Protein AF-A0A9D1ZCD2-F1 (afdb_monomer)

Solvent-accessible surface area (backbone atoms only — not comparable to full-atom values): 4651 Å² total; per-residue (Å²): 133,84,77,75,73,66,30,72,46,12,40,56,83,55,68,82,49,90,48,83,69,33,61,51,50,42,42,52,50,15,58,75,66,72,54,47,46,66,56,52,52,33,20,34,62,38,76,39,85,73,52,69,76,55,43,50,46,51,15,61,73,74,73,50,53,54,77,75,35,30,47,54,72,71,69,63,79,75,122

Structure (mmCIF, N/CA/C/O backbone):
data_AF-A0A9D1ZCD2-F1
#
_entry.id   AF-A0A9D1ZCD2-F1
#
loop_
_atom_site.group_PDB
_atom_site.id
_atom_site.type_symbol
_atom_site.label_atom_id
_atom_site.label_alt_id
_atom_site.label_comp_id
_atom_site.label_asym_id
_atom_site.label_entity_id
_atom_site.label_seq_id
_atom_site.pdbx_PDB_ins_code
_atom_site.Cartn_x
_atom_site.Cartn_y
_atom_site.Cartn_z
_atom_site.occupancy
_atom_site.B_iso_or_equiv
_atom_site.auth_seq_id
_atom_site.auth_comp_id
_atom_site.auth_asym_id
_atom_site.auth_atom_id
_atom_site.pdbx_PDB_model_num
ATOM 1 N N . MET A 1 1 ? 5.086 25.820 -7.234 1.00 37.81 1 MET A N 1
ATOM 2 C CA . MET A 1 1 ? 4.445 24.793 -6.386 1.00 37.81 1 MET A CA 1
ATOM 3 C C . MET A 1 1 ? 5.018 23.454 -6.824 1.00 37.81 1 MET A C 1
ATOM 5 O O . MET A 1 1 ? 4.597 22.936 -7.847 1.00 37.81 1 MET A O 1
ATOM 9 N N . VAL A 1 2 ? 6.098 22.992 -6.186 1.00 34.84 2 VAL A N 1
ATOM 10 C CA . VAL A 1 2 ? 6.794 21.770 -6.619 1.00 34.84 2 VAL A CA 1
ATOM 11 C C . VAL A 1 2 ? 5.911 20.595 -6.219 1.00 34.84 2 VAL A C 1
ATOM 13 O O . VAL A 1 2 ? 5.810 20.280 -5.034 1.00 34.84 2 VAL A O 1
ATOM 16 N N . ALA A 1 3 ? 5.212 20.005 -7.188 1.00 43.56 3 ALA A N 1
ATOM 17 C CA . ALA A 1 3 ? 4.610 18.695 -7.009 1.00 43.56 3 ALA A CA 1
ATOM 18 C C . ALA A 1 3 ? 5.766 17.751 -6.670 1.00 43.56 3 ALA A C 1
ATOM 20 O O . ALA A 1 3 ? 6.597 17.455 -7.526 1.00 43.56 3 ALA A O 1
ATOM 21 N N . GLN A 1 4 ? 5.893 17.385 -5.393 1.00 44.59 4 GLN A N 1
ATOM 22 C CA . GLN A 1 4 ? 6.809 16.328 -4.989 1.00 44.59 4 GLN A CA 1
ATOM 23 C C . GLN A 1 4 ? 6.371 15.098 -5.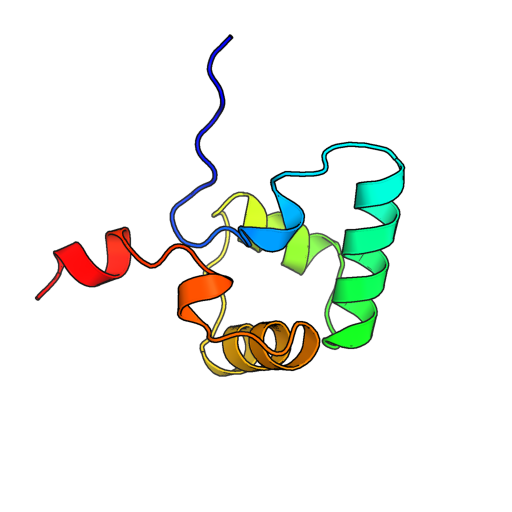773 1.00 44.59 4 GLN A C 1
ATOM 25 O O . GLN A 1 4 ? 5.277 14.581 -5.534 1.00 44.59 4 GLN A O 1
ATOM 30 N N . ARG A 1 5 ? 7.173 14.709 -6.771 1.00 46.78 5 ARG A N 1
ATOM 31 C CA . ARG A 1 5 ? 6.954 13.453 -7.476 1.00 46.78 5 ARG A CA 1
ATOM 32 C C . ARG A 1 5 ? 6.994 12.355 -6.417 1.00 46.78 5 ARG A C 1
ATOM 34 O O . ARG A 1 5 ? 7.886 12.390 -5.563 1.00 46.78 5 ARG A O 1
ATOM 41 N N . PRO A 1 6 ? 5.983 11.482 -6.379 1.00 48.59 6 PRO A N 1
ATOM 42 C CA . PRO A 1 6 ? 5.954 10.435 -5.383 1.00 48.59 6 PRO A CA 1
ATOM 43 C C . PRO A 1 6 ? 7.180 9.533 -5.617 1.00 48.59 6 PRO A C 1
ATOM 45 O O . PRO A 1 6 ? 7.612 9.363 -6.755 1.00 48.59 6 PRO A O 1
ATOM 48 N N . GLY A 1 7 ? 7.824 9.096 -4.531 1.00 44.66 7 GLY A N 1
ATOM 49 C CA . GLY A 1 7 ? 9.098 8.376 -4.601 1.00 44.66 7 GLY A CA 1
ATOM 50 C C . GLY A 1 7 ? 8.986 7.036 -5.347 1.00 44.66 7 GLY A C 1
ATOM 51 O O . GLY A 1 7 ? 7.873 6.590 -5.626 1.00 44.66 7 GLY A O 1
ATOM 52 N N . PRO A 1 8 ? 10.116 6.363 -5.617 1.00 45.28 8 PRO A N 1
ATOM 53 C CA . PRO A 1 8 ? 10.275 5.356 -6.678 1.00 45.28 8 PRO A CA 1
ATOM 54 C C . PRO A 1 8 ? 9.516 4.025 -6.546 1.00 45.28 8 PRO A C 1
ATOM 56 O O . PRO A 1 8 ? 9.854 3.075 -7.233 1.00 45.28 8 PRO A O 1
ATOM 59 N N . GLN A 1 9 ? 8.507 3.920 -5.678 1.00 55.22 9 GLN A N 1
ATOM 60 C CA . GLN A 1 9 ? 7.614 2.755 -5.535 1.00 55.22 9 GLN A CA 1
ATOM 61 C C . GLN A 1 9 ? 6.235 3.168 -5.014 1.00 55.22 9 GLN A C 1
ATOM 63 O O . GLN A 1 9 ? 5.562 2.438 -4.279 1.00 55.22 9 GLN A O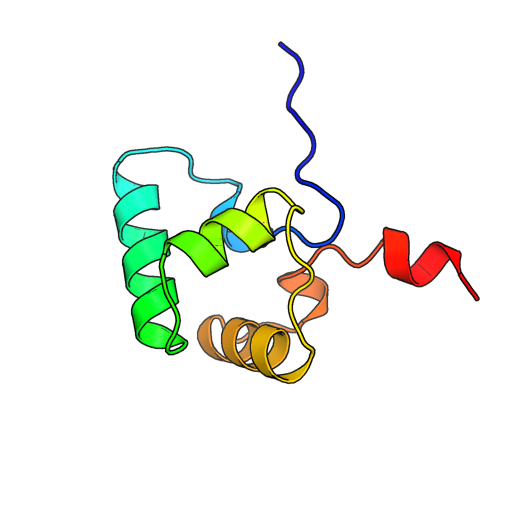 1
ATOM 68 N N . ALA A 1 10 ? 5.839 4.401 -5.300 1.00 57.44 10 ALA A N 1
ATOM 69 C CA . ALA A 1 10 ? 4.609 4.926 -4.764 1.00 57.44 10 ALA A CA 1
ATOM 70 C C . ALA A 1 10 ? 3.402 4.204 -5.356 1.00 57.44 10 ALA A C 1
ATOM 72 O O . ALA A 1 10 ? 3.315 3.977 -6.560 1.00 57.44 10 ALA A O 1
ATOM 73 N N . LEU A 1 11 ? 2.441 3.903 -4.483 1.00 62.03 11 LEU A N 1
ATOM 74 C CA . LEU A 1 11 ? 1.100 3.487 -4.865 1.00 62.03 11 LEU A CA 1
ATOM 75 C C . LEU A 1 11 ? 0.469 4.597 -5.722 1.00 62.03 11 LEU A C 1
ATOM 77 O O . LEU A 1 11 ? -0.060 5.588 -5.201 1.00 62.03 11 LEU A O 1
ATOM 81 N N . LEU A 1 12 ? 0.518 4.432 -7.044 1.00 59.19 12 LEU A N 1
ATOM 82 C CA . LEU A 1 12 ? -0.032 5.393 -8.001 1.00 59.19 12 LEU A CA 1
ATOM 83 C C . LEU A 1 12 ? -1.534 5.592 -7.746 1.00 59.19 12 LEU A C 1
ATOM 85 O O . LEU A 1 12 ? -2.013 6.728 -7.731 1.00 59.19 12 LEU A O 1
ATOM 89 N N . ALA A 1 13 ? -2.231 4.508 -7.386 1.00 54.81 13 ALA A N 1
ATOM 90 C CA . ALA A 1 13 ? -3.662 4.482 -7.084 1.00 54.81 13 ALA A CA 1
ATOM 91 C C . ALA A 1 13 ? -4.095 5.363 -5.891 1.00 54.81 13 ALA A C 1
ATOM 93 O O . ALA A 1 13 ? -5.221 5.859 -5.883 1.00 54.81 13 ALA A O 1
ATOM 94 N N . CYS A 1 14 ? -3.233 5.601 -4.894 1.00 53.44 14 CYS A N 1
ATOM 95 C CA . CYS A 1 14 ? -3.586 6.426 -3.727 1.00 53.44 14 CYS A CA 1
ATOM 96 C C . CYS A 1 14 ? -3.088 7.875 -3.831 1.00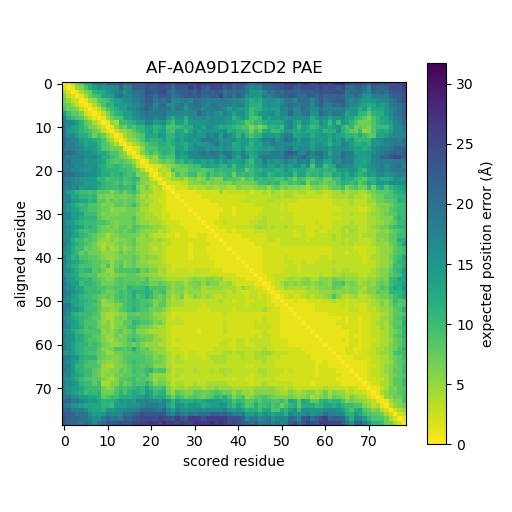 53.44 14 CYS A C 1
ATOM 98 O O . CYS A 1 14 ? -3.684 8.776 -3.239 1.00 53.44 14 CYS A O 1
ATOM 100 N N . SER A 1 15 ? -2.040 8.131 -4.617 1.00 53.50 15 SER A N 1
ATOM 101 C CA . SER A 1 15 ? -1.390 9.448 -4.680 1.00 53.50 15 SER A CA 1
ATOM 102 C C . SER A 1 15 ? -2.277 10.584 -5.229 1.00 53.50 15 SER A C 1
ATOM 104 O O . SER A 1 15 ? -2.101 11.739 -4.832 1.00 53.50 15 SER A O 1
ATOM 106 N N . ALA A 1 16 ? -3.260 10.271 -6.085 1.00 51.09 16 ALA A N 1
ATOM 107 C CA . ALA A 1 16 ? -4.109 11.259 -6.760 1.00 51.09 16 ALA A CA 1
ATOM 108 C C . ALA A 1 16 ? -5.207 11.874 -5.867 1.00 51.09 16 ALA A C 1
ATOM 110 O O . ALA A 1 16 ? -5.752 12.930 -6.188 1.00 51.09 16 ALA A O 1
ATOM 111 N N . LEU A 1 17 ? -5.522 11.257 -4.725 1.00 46.38 17 LEU A N 1
ATOM 112 C CA . LEU A 1 17 ? -6.562 11.720 -3.810 1.00 46.38 17 LEU A CA 1
ATOM 113 C C . LEU A 1 17 ? -5.889 12.120 -2.490 1.00 46.38 17 LEU A C 1
ATOM 115 O O . LEU A 1 17 ? -5.627 11.277 -1.652 1.00 46.38 17 LEU A O 1
ATOM 119 N N . ARG A 1 18 ? -5.575 13.402 -2.270 1.00 54.94 18 ARG A N 1
ATOM 120 C CA . ARG A 1 18 ? -5.069 13.918 -0.975 1.00 54.94 18 ARG A CA 1
ATOM 121 C C . ARG A 1 18 ? -6.146 14.762 -0.290 1.00 54.94 18 ARG A C 1
ATOM 123 O O . ARG A 1 18 ? -6.068 15.984 -0.226 1.00 54.94 18 ARG A O 1
ATOM 130 N N . SER A 1 19 ? -7.203 14.115 0.193 1.00 54.81 19 SER A N 1
ATOM 131 C CA . SER A 1 19 ? -8.323 14.754 0.910 1.00 54.81 19 SER A CA 1
ATOM 132 C C . SER A 1 19 ? -8.723 13.914 2.127 1.00 54.81 19 SER A C 1
ATOM 134 O O . SER A 1 19 ? -8.214 12.816 2.310 1.00 54.81 19 SER A O 1
ATOM 136 N N . ARG A 1 20 ? -9.662 14.367 2.967 1.00 55.78 20 ARG A N 1
ATOM 137 C CA . ARG A 1 20 ? -10.148 13.586 4.131 1.00 55.78 20 ARG A CA 1
ATOM 138 C C . ARG A 1 20 ? -10.679 12.188 3.740 1.00 55.78 20 ARG A C 1
ATOM 140 O O . ARG A 1 20 ? -10.564 11.253 4.523 1.00 55.78 20 ARG A O 1
ATOM 147 N N . ALA A 1 21 ? -11.170 12.041 2.505 1.00 56.47 21 ALA A N 1
ATOM 148 C CA . ALA A 1 21 ? -11.545 10.765 1.885 1.00 56.47 21 ALA A CA 1
ATOM 149 C C . ALA A 1 21 ? -10.357 9.803 1.664 1.00 56.47 21 ALA A C 1
ATOM 151 O O . ALA A 1 21 ? -10.527 8.591 1.707 1.00 56.47 21 ALA A O 1
ATOM 152 N N . ALA A 1 22 ? -9.146 10.329 1.489 1.00 59.62 22 ALA A N 1
ATOM 153 C CA . ALA A 1 22 ? -7.929 9.552 1.272 1.00 59.62 22 ALA A CA 1
ATOM 154 C C . ALA A 1 22 ? -7.414 8.872 2.538 1.00 59.62 22 ALA A C 1
ATOM 156 O O . ALA A 1 22 ? -6.961 7.738 2.484 1.00 59.62 22 ALA A O 1
ATOM 157 N N . LEU A 1 23 ? -7.538 9.536 3.691 1.00 59.84 23 LEU A N 1
ATOM 158 C CA . LEU A 1 23 ? -7.197 8.934 4.984 1.00 59.84 23 LEU A CA 1
ATOM 159 C C . LEU A 1 23 ? -8.068 7.703 5.266 1.00 59.84 23 LEU A C 1
ATOM 161 O O . LEU A 1 23 ? -7.578 6.711 5.804 1.00 59.84 23 LEU A O 1
ATOM 165 N N . LEU A 1 24 ? -9.344 7.766 4.870 1.00 64.38 24 LEU A N 1
ATOM 166 C CA . LEU A 1 24 ? -10.258 6.627 4.911 1.00 64.38 24 LEU A CA 1
ATOM 167 C C . LEU A 1 24 ? -9.857 5.563 3.883 1.00 64.38 24 LEU A C 1
ATOM 169 O O . LEU A 1 24 ? -9.764 4.397 4.245 1.00 64.38 24 LEU A O 1
ATOM 173 N N . ALA A 1 25 ? -9.543 5.949 2.643 1.00 78.75 25 ALA A N 1
ATOM 174 C CA . ALA A 1 25 ? -9.109 5.012 1.604 1.00 78.75 25 ALA A CA 1
ATOM 175 C C . ALA A 1 25 ? -7.826 4.246 1.982 1.00 78.75 25 ALA A C 1
ATOM 177 O O . ALA A 1 25 ? -7.758 3.038 1.781 1.00 78.75 25 ALA A O 1
ATOM 178 N N . GLN A 1 26 ? -6.840 4.913 2.591 1.00 79.31 26 GLN A N 1
ATOM 179 C CA . GLN A 1 26 ? -5.602 4.285 3.067 1.00 79.31 26 GLN A CA 1
ATOM 180 C C . GLN A 1 26 ? -5.842 3.324 4.228 1.00 79.31 26 GLN A C 1
ATOM 182 O O . GLN A 1 26 ? -5.213 2.272 4.284 1.00 79.31 26 GLN A O 1
ATOM 187 N N . ALA A 1 27 ? -6.717 3.688 5.170 1.00 84.44 27 ALA A N 1
ATOM 188 C CA . ALA A 1 27 ? -7.072 2.812 6.282 1.00 84.44 27 ALA A CA 1
ATOM 189 C C . ALA A 1 27 ? -7.813 1.563 5.781 1.00 84.44 27 ALA A C 1
ATOM 191 O O . ALA A 1 27 ? -7.443 0.456 6.148 1.00 84.44 27 ALA A O 1
ATOM 192 N N . LEU A 1 28 ? -8.771 1.734 4.866 1.00 85.94 28 LEU A N 1
ATOM 193 C CA . LEU A 1 28 ? -9.499 0.624 4.246 1.00 85.94 28 LEU A CA 1
ATOM 194 C C . LEU A 1 28 ? -8.580 -0.284 3.426 1.00 85.94 28 LEU A C 1
ATOM 196 O O . LEU A 1 28 ? -8.678 -1.503 3.531 1.00 85.94 28 LEU A O 1
ATOM 200 N N . LEU A 1 29 ? -7.663 0.294 2.643 1.00 85.75 29 LEU A N 1
ATOM 201 C CA . LEU A 1 29 ? -6.660 -0.478 1.913 1.00 85.75 29 LEU A CA 1
ATOM 202 C C . LEU A 1 29 ? -5.762 -1.247 2.883 1.00 85.75 29 LEU A C 1
ATOM 204 O O . LEU A 1 29 ? -5.523 -2.432 2.672 1.00 85.75 29 LEU A O 1
ATOM 208 N N . ALA A 1 30 ? -5.282 -0.589 3.941 1.00 88.69 30 ALA A N 1
ATOM 209 C CA . ALA A 1 30 ? -4.432 -1.211 4.946 1.00 88.69 30 ALA A CA 1
ATOM 210 C C . ALA A 1 30 ? -5.122 -2.414 5.601 1.00 88.69 30 ALA A C 1
ATOM 212 O O . ALA A 1 30 ? -4.530 -3.492 5.653 1.00 88.69 30 ALA A O 1
ATOM 213 N N . ASP A 1 31 ? -6.382 -2.254 6.004 1.00 89.75 31 ASP A N 1
ATOM 214 C CA . ASP A 1 31 ? -7.190 -3.331 6.573 1.00 89.75 31 ASP A CA 1
ATOM 215 C C . ASP A 1 31 ? -7.386 -4.469 5.560 1.00 89.75 31 ASP A C 1
ATOM 217 O O . ASP A 1 31 ? -7.173 -5.637 5.888 1.00 89.75 31 ASP A O 1
ATOM 221 N N . ALA A 1 32 ? -7.706 -4.142 4.304 1.00 87.62 32 ALA A N 1
ATOM 222 C CA . ALA A 1 32 ? -7.951 -5.129 3.256 1.00 87.62 32 ALA A CA 1
ATOM 223 C C . ALA A 1 32 ? -6.713 -5.965 2.893 1.00 87.62 32 ALA A C 1
ATOM 225 O O . ALA A 1 32 ? -6.837 -7.153 2.593 1.00 87.62 32 ALA A O 1
ATOM 226 N N . VAL A 1 33 ? -5.512 -5.375 2.930 1.00 88.69 33 VAL A N 1
ATOM 227 C CA . VAL A 1 33 ? -4.259 -6.089 2.618 1.00 88.69 33 VAL A CA 1
ATOM 228 C C . VAL A 1 33 ? -3.534 -6.617 3.864 1.00 88.69 33 VAL A C 1
ATOM 230 O O . VAL A 1 33 ? -2.483 -7.259 3.741 1.00 88.69 33 VAL A O 1
ATOM 233 N N . GLY A 1 34 ? -4.112 -6.409 5.052 1.00 90.25 34 GLY A N 1
ATOM 234 C CA . GLY A 1 34 ? -3.618 -6.924 6.330 1.00 90.25 34 GLY A CA 1
ATOM 235 C C . GLY A 1 34 ? -2.353 -6.220 6.817 1.00 90.25 34 GLY A C 1
ATOM 236 O O . GLY A 1 34 ? -1.386 -6.877 7.201 1.00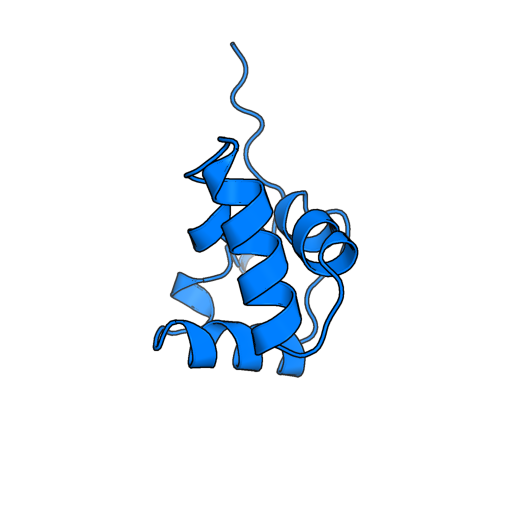 90.25 34 GLY A O 1
ATOM 237 N N . THR A 1 35 ? -2.331 -4.891 6.754 1.00 90.88 35 THR A N 1
ATOM 238 C CA . THR A 1 35 ? -1.207 -4.056 7.188 1.00 90.88 35 THR A CA 1
ATOM 239 C C . THR A 1 35 ? -1.682 -2.828 7.960 1.00 90.88 35 THR A C 1
ATOM 241 O O . THR A 1 35 ? -2.866 -2.655 8.222 1.00 90.88 35 THR A O 1
ATOM 244 N N . THR A 1 36 ? -0.755 -1.944 8.327 1.00 90.44 36 THR A N 1
ATOM 245 C CA . THR A 1 36 ? -1.098 -0.673 8.967 1.00 90.44 36 THR A CA 1
ATOM 246 C C . THR A 1 36 ? -1.199 0.461 7.952 1.00 90.44 36 THR A C 1
ATOM 248 O O . THR A 1 36 ? -0.470 0.503 6.957 1.00 90.44 36 THR A O 1
ATOM 251 N N . ARG A 1 37 ? -2.032 1.464 8.255 1.00 87.31 37 ARG A N 1
ATOM 252 C CA . ARG A 1 37 ? -2.073 2.724 7.492 1.00 87.31 37 ARG A CA 1
ATOM 253 C C . ARG A 1 37 ? -0.679 3.346 7.353 1.00 87.31 37 ARG A C 1
ATOM 255 O O . ARG A 1 37 ? -0.349 3.893 6.310 1.00 87.31 37 ARG A O 1
AT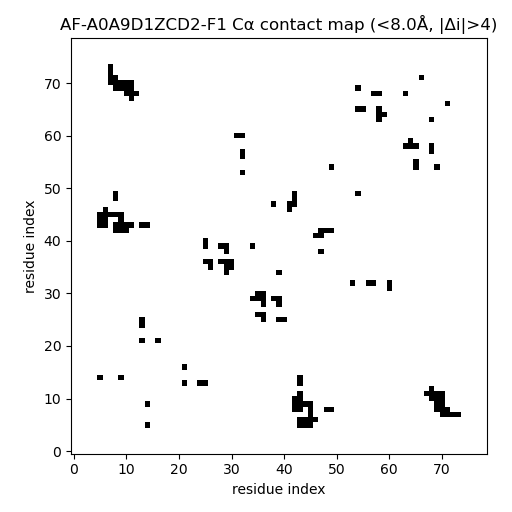OM 262 N N . GLN A 1 38 ? 0.146 3.244 8.397 1.00 86.88 38 GLN A N 1
ATOM 263 C CA . GLN A 1 38 ? 1.500 3.791 8.394 1.00 86.88 38 GLN A CA 1
ATOM 264 C C . GLN A 1 38 ? 2.408 3.079 7.386 1.00 86.88 38 GLN A C 1
ATOM 266 O O . GLN A 1 38 ? 3.205 3.741 6.732 1.00 86.88 38 GLN A O 1
ATOM 271 N N . THR A 1 39 ? 2.238 1.769 7.197 1.00 87.94 39 THR A N 1
ATOM 272 C CA . THR A 1 39 ? 2.922 1.003 6.148 1.00 87.94 39 THR A CA 1
ATOM 273 C C . THR A 1 39 ? 2.526 1.488 4.755 1.00 87.94 39 THR A C 1
ATOM 275 O O . THR A 1 39 ? 3.407 1.757 3.944 1.00 87.94 39 THR A O 1
ATOM 278 N N . ILE A 1 40 ? 1.225 1.673 4.495 1.00 86.69 40 ILE A N 1
ATOM 279 C CA . ILE A 1 40 ? 0.730 2.224 3.221 1.00 86.69 40 ILE A CA 1
ATOM 280 C C . ILE A 1 40 ? 1.321 3.617 2.968 1.00 86.69 40 ILE A C 1
ATOM 282 O O . ILE A 1 40 ? 1.923 3.849 1.923 1.00 86.69 40 ILE A O 1
ATOM 286 N N . THR A 1 41 ? 1.244 4.519 3.954 1.00 83.69 41 THR A N 1
ATOM 287 C CA . THR A 1 41 ? 1.820 5.869 3.849 1.00 83.69 41 THR A CA 1
ATOM 288 C C . THR A 1 41 ? 3.319 5.826 3.563 1.00 83.69 41 THR A C 1
ATOM 290 O O . THR A 1 41 ? 3.795 6.560 2.706 1.00 83.69 41 THR A O 1
ATOM 293 N N . SER A 1 42 ? 4.067 4.971 4.262 1.00 84.62 42 SER A N 1
ATOM 294 C CA . SER A 1 42 ? 5.509 4.792 4.074 1.00 84.62 42 SER A CA 1
ATOM 295 C C . SER A 1 42 ? 5.887 4.371 2.652 1.00 84.62 42 SER A C 1
ATOM 297 O O . SER A 1 42 ? 6.909 4.829 2.141 1.00 84.62 42 SER A O 1
ATOM 299 N N . ILE A 1 43 ? 5.068 3.532 2.018 1.00 84.00 43 ILE A N 1
ATOM 300 C CA . ILE A 1 43 ? 5.269 3.072 0.639 1.00 84.00 43 ILE A CA 1
ATOM 301 C C . ILE A 1 43 ? 4.918 4.186 -0.354 1.00 84.00 43 ILE A C 1
ATOM 303 O O . ILE A 1 43 ? 5.711 4.491 -1.237 1.00 84.00 43 ILE A O 1
ATOM 307 N N . GLU A 1 44 ? 3.791 4.879 -0.167 1.00 80.00 44 GLU A N 1
ATOM 308 C CA . GLU A 1 44 ? 3.389 6.010 -1.021 1.00 80.00 44 GLU A CA 1
ATOM 309 C C . GLU A 1 44 ? 4.418 7.146 -1.071 1.00 80.00 44 GLU A C 1
ATOM 311 O O . GLU A 1 44 ? 4.584 7.793 -2.103 1.00 80.00 44 GLU A O 1
ATOM 316 N N . VAL A 1 45 ? 5.099 7.424 0.045 1.00 78.56 45 VAL A N 1
ATOM 317 C CA . VAL A 1 45 ? 6.138 8.465 0.095 1.00 78.56 45 VAL A CA 1
ATOM 318 C C . VAL A 1 45 ? 7.522 7.948 -0.309 1.00 78.56 45 VAL A C 1
ATOM 320 O O . VAL A 1 45 ? 8.493 8.693 -0.196 1.00 78.56 45 VAL A O 1
ATOM 323 N N . GLY A 1 46 ? 7.636 6.683 -0.729 1.00 75.81 46 GLY A N 1
ATOM 324 C CA . GLY A 1 46 ? 8.902 6.059 -1.119 1.00 75.81 46 GLY A CA 1
ATOM 325 C C . GLY A 1 46 ? 9.900 5.885 0.030 1.00 75.81 46 GLY A C 1
ATOM 326 O O . GLY A 1 46 ? 11.094 5.750 -0.212 1.00 75.81 46 GLY A O 1
ATOM 327 N N . ARG A 1 47 ? 9.446 5.904 1.292 1.00 77.12 47 ARG A N 1
ATOM 328 C CA . ARG A 1 47 ? 10.313 5.639 2.459 1.00 77.12 47 ARG A CA 1
ATOM 329 C C . ARG A 1 47 ? 10.590 4.154 2.655 1.00 77.12 47 ARG A C 1
ATOM 331 O O . ARG A 1 47 ? 11.566 3.811 3.314 1.00 77.12 47 ARG A O 1
ATOM 338 N N . HIS A 1 48 ? 9.718 3.291 2.142 1.00 77.06 48 HIS A N 1
ATOM 339 C CA . HIS A 1 48 ? 9.854 1.846 2.249 1.00 77.06 48 HIS A CA 1
ATOM 340 C C . HIS A 1 48 ? 9.503 1.163 0.935 1.00 77.06 48 HIS A C 1
ATOM 342 O O . HIS A 1 48 ? 8.476 1.462 0.330 1.00 77.06 48 HIS A O 1
ATOM 348 N N . THR A 1 49 ? 10.335 0.192 0.565 1.00 79.00 49 THR A N 1
ATOM 349 C CA . THR A 1 49 ? 10.091 -0.690 -0.572 1.00 79.00 49 THR A CA 1
ATOM 350 C C . THR A 1 49 ? 9.013 -1.711 -0.226 1.00 79.00 49 THR A C 1
ATOM 352 O O . THR A 1 49 ? 9.114 -2.398 0.796 1.00 79.00 49 THR A O 1
ATOM 355 N N . ALA A 1 50 ? 7.992 -1.836 -1.071 1.00 82.31 50 ALA A N 1
ATOM 356 C CA . ALA A 1 50 ? 7.017 -2.912 -0.945 1.00 82.31 50 ALA A CA 1
ATOM 357 C C . ALA A 1 50 ? 7.682 -4.251 -1.303 1.00 82.31 50 ALA A C 1
ATOM 359 O O . ALA A 1 50 ? 8.319 -4.383 -2.343 1.00 82.31 50 ALA A O 1
ATOM 360 N N . SER A 1 51 ? 7.525 -5.278 -0.463 1.00 86.81 51 SER A N 1
ATOM 361 C CA . SER A 1 51 ? 7.960 -6.624 -0.851 1.00 86.81 51 SER A CA 1
ATOM 362 C C . SER A 1 51 ? 7.069 -7.168 -1.972 1.00 86.81 51 SER A C 1
ATOM 364 O O . SER A 1 51 ? 5.877 -6.868 -2.015 1.00 86.81 51 SER A O 1
ATOM 366 N N . LEU A 1 52 ? 7.611 -8.024 -2.844 1.00 85.94 52 LEU A N 1
ATOM 367 C CA . LEU A 1 52 ? 6.858 -8.670 -3.934 1.00 85.94 52 LEU A CA 1
ATOM 368 C C . LEU A 1 52 ? 5.520 -9.298 -3.482 1.00 85.94 52 LEU A C 1
ATOM 370 O O . LEU A 1 52 ? 4.492 -9.006 -4.095 1.00 85.94 52 LEU A O 1
ATOM 374 N N . PRO A 1 53 ? 5.460 -10.089 -2.387 1.00 88.94 53 PRO A N 1
ATOM 375 C CA . PRO A 1 53 ? 4.191 -10.630 -1.893 1.00 88.94 53 PRO A CA 1
ATOM 376 C C . PRO A 1 53 ? 3.189 -9.548 -1.471 1.00 88.94 53 PRO A C 1
ATOM 378 O O . PRO A 1 53 ? 1.978 -9.732 -1.599 1.00 88.94 53 PRO A O 1
ATOM 381 N N . PHE A 1 54 ? 3.681 -8.424 -0.948 1.00 88.75 54 PHE A N 1
ATOM 382 C CA . PHE A 1 54 ? 2.852 -7.307 -0.518 1.00 88.75 54 PHE A CA 1
ATOM 383 C C . PHE A 1 54 ? 2.333 -6.497 -1.713 1.00 88.75 54 PHE A C 1
ATOM 385 O O . PHE A 1 54 ? 1.136 -6.221 -1.788 1.00 88.75 54 PHE A O 1
ATOM 392 N N . ALA A 1 55 ? 3.197 -6.214 -2.689 1.00 87.06 55 ALA A N 1
ATOM 393 C CA . ALA A 1 55 ? 2.817 -5.597 -3.955 1.00 87.06 55 ALA A CA 1
ATOM 394 C C . ALA A 1 55 ? 1.752 -6.427 -4.689 1.00 87.06 55 ALA A C 1
ATOM 396 O O . ALA A 1 55 ? 0.730 -5.893 -5.117 1.00 87.06 55 ALA A O 1
ATOM 397 N N . HIS A 1 56 ? 1.919 -7.753 -4.724 1.00 88.56 56 HIS A N 1
ATOM 398 C CA . HIS A 1 56 ? 0.944 -8.667 -5.314 1.00 88.56 56 HIS A CA 1
ATOM 399 C C . HIS A 1 56 ? -0.420 -8.638 -4.601 1.00 88.56 56 HIS A C 1
ATOM 401 O O . HIS A 1 56 ? -1.460 -8.669 -5.257 1.00 88.56 56 HIS A O 1
ATOM 407 N N . LYS A 1 57 ? -0.454 -8.544 -3.262 1.00 90.12 57 LYS A N 1
ATOM 408 C CA . LYS A 1 57 ? -1.717 -8.397 -2.511 1.00 90.12 57 LYS A CA 1
ATOM 409 C C . LYS A 1 57 ? -2.463 -7.119 -2.886 1.00 90.12 57 LYS A C 1
ATOM 411 O O . LYS A 1 57 ? -3.677 -7.160 -3.060 1.00 90.12 57 LYS A O 1
ATOM 416 N N . ILE A 1 58 ? -1.743 -6.007 -3.015 1.00 87.88 58 ILE A N 1
ATOM 417 C CA . ILE A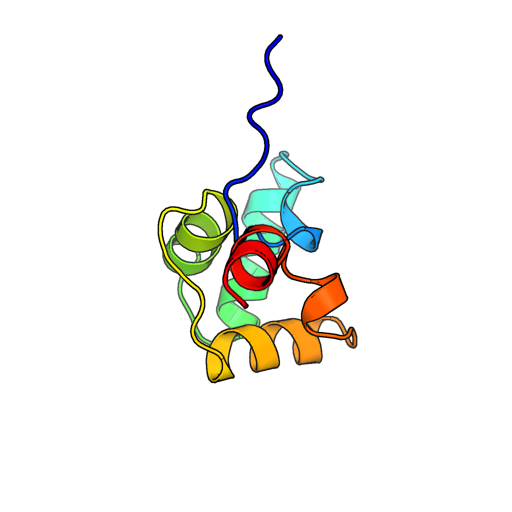 1 58 ? -2.331 -4.718 -3.390 1.00 87.88 58 ILE A CA 1
ATOM 418 C C . ILE A 1 58 ? -2.842 -4.768 -4.834 1.00 87.88 58 ILE A C 1
ATOM 420 O O . ILE A 1 58 ? -3.983 -4.391 -5.085 1.00 87.88 58 ILE A O 1
ATOM 424 N N . ALA A 1 59 ? -2.052 -5.305 -5.764 1.00 87.81 59 ALA A N 1
ATOM 425 C CA . ALA A 1 59 ? -2.460 -5.502 -7.155 1.00 87.81 59 ALA A CA 1
ATOM 426 C C . ALA A 1 59 ? -3.751 -6.332 -7.263 1.00 87.81 59 ALA A C 1
ATOM 428 O O . ALA A 1 59 ? -4.714 -5.924 -7.910 1.00 87.81 59 ALA A O 1
ATOM 429 N N . ARG A 1 60 ? -3.836 -7.439 -6.510 1.00 88.69 60 ARG A N 1
ATOM 430 C CA . ARG A 1 60 ? -5.051 -8.263 -6.427 1.00 88.69 60 ARG A CA 1
ATOM 431 C C . ARG A 1 60 ? -6.252 -7.541 -5.824 1.00 88.69 60 ARG A C 1
ATOM 433 O O . ARG A 1 60 ? -7.368 -7.826 -6.244 1.00 88.69 60 ARG A O 1
ATOM 440 N N . TYR A 1 61 ? -6.048 -6.652 -4.852 1.00 87.12 61 TYR A N 1
ATOM 441 C CA . TYR A 1 61 ? -7.131 -5.856 -4.269 1.00 87.12 61 TYR A CA 1
ATOM 442 C C . TYR A 1 61 ? -7.760 -4.914 -5.306 1.00 87.12 61 TYR A C 1
ATOM 444 O O . TYR A 1 61 ? -8.980 -4.784 -5.351 1.00 87.12 61 TYR A O 1
ATOM 452 N N . PHE A 1 62 ? -6.940 -4.306 -6.168 1.00 83.75 62 PHE A N 1
ATOM 453 C CA . PHE A 1 62 ? -7.416 -3.425 -7.238 1.00 83.75 62 PHE A CA 1
ATOM 454 C C . PHE A 1 62 ? -7.803 -4.161 -8.529 1.00 83.75 62 PHE A C 1
ATOM 456 O O . PHE A 1 62 ? -8.446 -3.566 -9.388 1.00 83.75 62 PHE A O 1
ATOM 463 N N . GLY A 1 63 ? -7.449 -5.443 -8.668 1.00 83.94 63 GLY A N 1
ATOM 464 C CA . GLY A 1 63 ? -7.675 -6.210 -9.896 1.00 83.94 63 GLY A CA 1
ATOM 465 C C . GLY A 1 63 ? -6.799 -5.751 -11.065 1.00 83.94 63 GLY A C 1
ATOM 466 O O . GLY A 1 63 ? -7.206 -5.893 -12.214 1.00 83.94 63 GLY A O 1
ATOM 467 N N . LEU A 1 64 ? -5.627 -5.189 -10.765 1.00 86.69 64 LEU A N 1
ATOM 468 C CA . LEU A 1 64 ? -4.681 -4.617 -11.726 1.00 86.69 64 LEU A CA 1
ATOM 469 C C . LEU A 1 64 ? -3.366 -5.405 -11.731 1.00 86.69 64 LEU A C 1
ATOM 471 O O . LEU A 1 64 ? -3.105 -6.194 -10.816 1.00 86.69 64 LEU A O 1
ATOM 475 N N . ALA A 1 65 ? -2.523 -5.177 -12.738 1.00 85.94 65 ALA A N 1
ATOM 476 C CA . ALA A 1 65 ? -1.142 -5.651 -12.730 1.00 85.94 6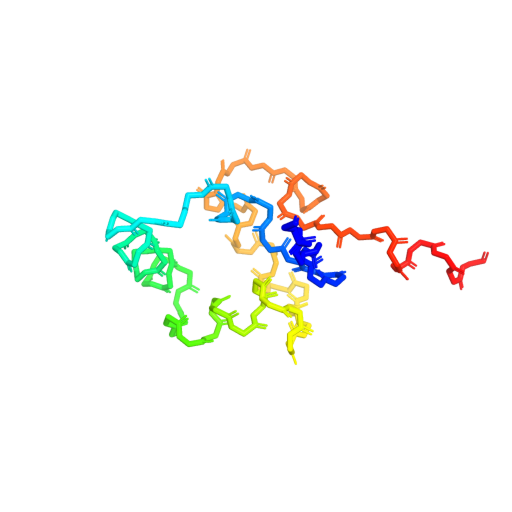5 ALA A CA 1
ATOM 477 C C . ALA A 1 65 ? -0.286 -4.875 -11.704 1.00 85.94 65 ALA A C 1
ATOM 479 O O . ALA A 1 65 ? -0.657 -3.791 -11.251 1.00 85.94 65 ALA A O 1
ATOM 480 N N . ILE A 1 66 ? 0.869 -5.422 -11.306 1.00 84.19 66 ILE A N 1
ATOM 481 C CA . ILE A 1 66 ? 1.747 -4.769 -10.311 1.00 84.19 66 ILE A CA 1
ATOM 482 C C . ILE A 1 66 ? 2.307 -3.462 -10.887 1.00 84.19 66 ILE A C 1
ATOM 484 O O . ILE A 1 66 ? 2.347 -2.450 -10.194 1.00 84.19 66 ILE A O 1
ATOM 488 N N . GLU A 1 67 ? 2.657 -3.489 -12.166 1.00 83.88 67 GLU A N 1
ATOM 489 C CA . GLU A 1 67 ? 3.184 -2.396 -12.981 1.00 83.88 67 GLU A CA 1
ATOM 490 C C . GLU A 1 67 ? 2.177 -1.245 -13.145 1.00 83.88 67 GLU A C 1
ATOM 492 O O . GLU A 1 67 ? 2.560 -0.109 -13.396 1.00 83.88 67 GLU A O 1
ATOM 497 N N . GLU A 1 68 ? 0.879 -1.523 -12.986 1.00 80.12 68 GLU A N 1
ATOM 498 C CA . GLU A 1 68 ? -0.180 -0.506 -13.013 1.00 80.12 68 GLU A CA 1
ATOM 499 C C . GLU A 1 68 ? -0.404 0.146 -11.638 1.00 80.12 68 GLU A C 1
ATOM 501 O O . GLU A 1 68 ? -0.990 1.225 -11.536 1.00 80.12 68 GLU A O 1
ATOM 506 N N . VAL A 1 69 ? 0.042 -0.508 -10.560 1.00 81.56 69 VAL A N 1
ATOM 507 C CA . VAL A 1 69 ? -0.154 -0.057 -9.173 1.00 81.56 69 VAL A CA 1
ATOM 508 C C . VAL A 1 69 ? 1.082 0.647 -8.619 1.00 81.56 69 VAL A C 1
ATOM 510 O O . VAL A 1 69 ? 0.947 1.589 -7.830 1.00 81.56 69 VAL A O 1
ATOM 513 N N . PHE A 1 70 ? 2.267 0.198 -9.020 1.00 81.38 70 PHE A N 1
ATOM 514 C CA . PHE A 1 70 ? 3.556 0.689 -8.555 1.00 81.38 70 PHE A CA 1
ATOM 515 C C . PHE A 1 70 ? 4.336 1.304 -9.709 1.00 81.38 70 PHE A C 1
ATOM 517 O O . PHE A 1 70 ? 4.414 0.727 -10.789 1.00 81.38 70 PHE A O 1
ATOM 524 N N . ASP A 1 71 ? 4.965 2.446 -9.451 1.00 76.56 71 ASP A N 1
ATOM 525 C CA . ASP A 1 71 ? 6.007 2.956 -10.337 1.00 76.56 71 ASP A CA 1
ATOM 526 C C . ASP A 1 71 ? 7.263 2.091 -10.163 1.00 76.56 71 ASP A C 1
ATOM 528 O O . ASP A 1 71 ? 7.811 2.018 -9.064 1.00 76.56 71 ASP A O 1
ATOM 532 N N . LEU A 1 72 ? 7.673 1.388 -11.220 1.00 73.88 72 LEU A N 1
ATOM 533 C CA . LEU A 1 72 ? 8.870 0.539 -11.237 1.00 73.88 72 LEU A CA 1
ATOM 534 C C . LEU A 1 72 ? 9.989 1.142 -12.101 1.00 73.88 72 LEU A C 1
ATOM 536 O O . LEU A 1 72 ? 10.977 0.459 -12.364 1.00 73.88 72 LEU A O 1
ATOM 540 N N . SER A 1 73 ? 9.864 2.405 -12.531 1.00 69.62 73 SER A N 1
ATOM 541 C CA . SER A 1 73 ? 10.795 3.031 -13.483 1.00 69.62 73 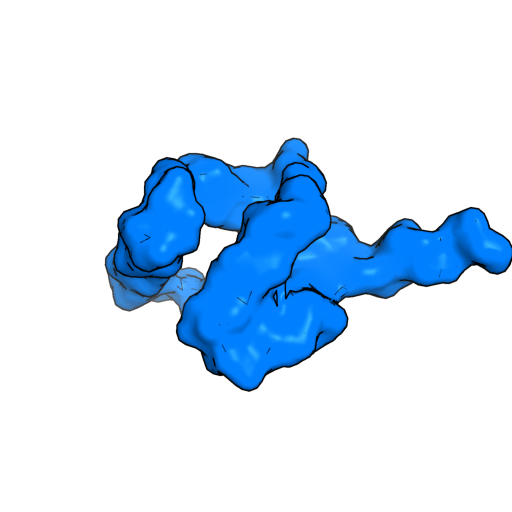SER A CA 1
ATOM 542 C C . SER A 1 73 ? 12.244 3.035 -12.981 1.00 69.62 73 SER A C 1
ATOM 544 O O . SER A 1 73 ? 13.158 2.842 -13.769 1.00 69.62 73 SER A O 1
ATOM 546 N N . GLU A 1 74 ? 12.473 3.178 -11.670 1.00 62.59 74 GLU A N 1
ATOM 547 C CA . GLU A 1 74 ? 13.830 3.127 -11.093 1.00 62.59 74 GLU A CA 1
ATOM 548 C C . GLU A 1 74 ? 14.372 1.701 -10.884 1.00 62.59 74 GLU A C 1
ATOM 550 O O . GLU A 1 74 ? 15.565 1.526 -10.648 1.00 62.59 74 GLU A O 1
ATOM 555 N N . ILE A 1 75 ? 13.528 0.667 -10.963 1.00 64.25 75 ILE A N 1
ATOM 556 C CA . ILE A 1 75 ? 13.982 -0.734 -10.923 1.00 64.25 75 ILE A CA 1
ATOM 557 C C . ILE A 1 75 ? 14.496 -1.162 -12.308 1.00 64.25 75 ILE A C 1
ATOM 559 O O . ILE A 1 75 ? 15.389 -2.004 -12.395 1.00 64.25 75 ILE A O 1
ATOM 563 N N . ASP A 1 76 ? 13.968 -0.558 -13.376 1.00 56.59 76 ASP A N 1
ATOM 564 C CA . ASP A 1 76 ? 14.314 -0.873 -14.767 1.00 56.59 76 ASP A CA 1
ATOM 565 C C . ASP A 1 76 ? 15.660 -0.261 -15.219 1.00 56.59 76 ASP A C 1
ATOM 567 O O . ASP A 1 76 ? 16.318 -0.807 -16.098 1.00 56.59 76 ASP A O 1
ATOM 571 N N . GLU A 1 77 ? 16.149 0.806 -14.568 1.00 54.09 77 GLU A N 1
ATOM 572 C CA . GLU A 1 77 ? 17.427 1.472 -14.912 1.00 54.09 77 GLU A CA 1
ATOM 573 C C . GLU A 1 77 ? 18.699 0.670 -14.533 1.00 54.09 77 GLU A C 1
ATOM 575 O O . GLU A 1 77 ? 19.819 1.166 -14.666 1.00 54.09 77 GLU A O 1
ATOM 580 N N . GLY A 1 78 ? 18.552 -0.569 -14.053 1.00 54.78 78 GLY A N 1
ATOM 581 C CA . GLY A 1 78 ? 19.635 -1.387 -13.495 1.00 54.78 78 GLY A CA 1
ATOM 582 C C . GLY A 1 78 ? 19.989 -2.682 -14.239 1.00 54.78 78 GLY A C 1
ATOM 583 O O . GLY A 1 78 ? 20.725 -3.485 -13.659 1.00 54.78 78 GLY A O 1
ATOM 584 N N . MET A 1 79 ? 19.484 -2.918 -15.458 1.00 48.81 79 MET A N 1
ATOM 585 C CA . MET A 1 79 ? 19.871 -4.073 -16.297 1.00 48.81 79 MET A CA 1
ATOM 586 C C . MET A 1 79 ? 20.854 -3.712 -17.409 1.00 48.81 79 MET A C 1
ATOM 588 O O . MET A 1 79 ? 20.560 -2.785 -18.193 1.00 48.81 79 MET A O 1
#

Secondary structure (DSSP, 8-state):
----PPPTT-BHHHHT--SHHHHHHHHHHHHHHTS-HHHHHHHHTTSSPPPHHHHHHHHHHHTS-HHHHB--HHHHTT-

Foldseek 3Di:
DDPPDADQWAFPVLPVDPDPVSLVVLCVLQVQLVHHSVVNVCRNNVVDDQDPVSLVSS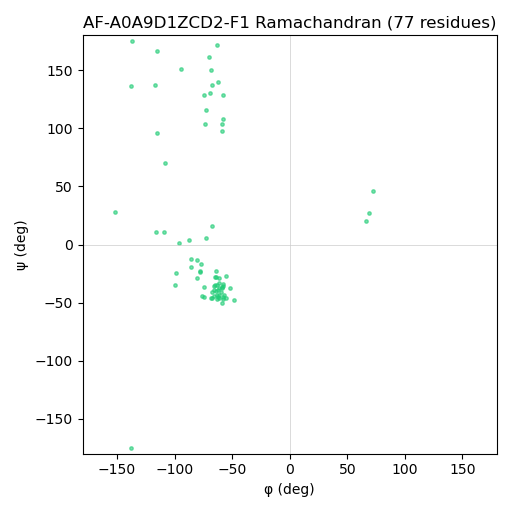CVVVVHDSVVGTRNVVVVVPD

Radius of gyration: 12.28 Å; Cα contacts (8 Å, |Δi|>4): 83; chains: 1; bounding box: 31×35×25 Å

Mean predicted aligned error: 8.61 Å

Organism: NCBI:txid2838709

Nearest PDB structures (foldseek):
  1utx-assembly1_B  TM=9.493E-01  e=3.637E-03  Enterococcus faecalis
  6jq1-assembly1_A  TM=9.040E-01  e=3.376E-02  Deinococcus geothermalis DSM 11300
  1adr-assembly1_A  TM=9.125E-01  e=6.501E-02  Lederbergvirus P22
  3op9-assembly1_A  TM=8.605E-01  e=5.341E-02  Listeria innocua
  3f52-assembly1_A  TM=7.579E-01  e=4.109E-02  Corynebacterium glutamicum

pLDDT: mean 72.37, std 16.35, range [34.84, 90.88]

Sequence (79 aa):
MVAQRPGPQALLACSALRSRAALLAQALLADAVGTTRQTITSIEVGRHTASLPFAHKIARYFGLAIEEVFDLSEIDEGM

InterPro domains:
  IPR001387 Cro/C1-type, helix-turn-helix domain [PF01381] (24-68)
  IPR001387 Cro/C1-type, helix-turn-helix domain [PS50943] (29-69)
  IPR001387 Cro/C1-type, helix-turn-helix domain [SM00530] (16-69)
  IPR001387 Cro/C1-type, helix-turn-helix domain [cd00093] (33-69)
  IPR010982 Lambda repressor-like, DNA-binding domain superfamily [G3DSA:1.10.260.40] (15-74)
  IPR010982 Lambda repressor-like, DNA-binding domain superfamily [SSF47413] (16-74)